Protein AF-A0A838IFN2-F1 (afdb_monomer_lite)

pLDDT: mean 77.56, std 14.52, range [38.12, 95.25]

Secondary structure (DSSP, 8-state):
-HHHHHHHHHHHHTT-SS----HHHHHHHHHHHHS-HHHHHHHHHHHHHHHHHHS-SSTTHHHHHHHHHHHHHHHHGGGS-SS-SHHHHHHHHHHHHHHHHHHHHHHHHH---HHHHHHHHHHHHHHHHHHHHHHHHHHHHHHHHHHHH-GGGGTTTSS--

Radius of gyration: 16.15 Å; chains: 1; bounding box: 43×29×52 Å

Structure (mmCIF, N/CA/C/O backbone):
data_AF-A0A838IFN2-F1
#
_entry.id   AF-A0A838IFN2-F1
#
loop_
_atom_site.group_PDB
_atom_site.id
_atom_site.type_symbol
_atom_site.label_atom_id
_atom_site.label_alt_id
_atom_site.label_comp_id
_atom_site.label_asym_id
_atom_site.label_entity_id
_atom_site.label_seq_id
_atom_site.pdbx_PDB_ins_code
_atom_site.Cartn_x
_atom_site.Cartn_y
_atom_site.Cartn_z
_atom_site.occupancy
_atom_site.B_iso_or_equiv
_atom_site.auth_seq_id
_atom_site.auth_comp_id
_atom_site.auth_asym_id
_atom_site.auth_atom_id
_atom_site.pdbx_PDB_model_num
ATOM 1 N N . MET A 1 1 ? -10.243 -9.936 -3.344 1.00 53.44 1 MET A N 1
ATOM 2 C CA . MET A 1 1 ? -10.190 -10.505 -4.709 1.00 53.44 1 MET A CA 1
ATOM 3 C C . MET A 1 1 ? -11.088 -9.774 -5.694 1.00 53.44 1 MET A C 1
ATOM 5 O O . MET A 1 1 ? -10.541 -9.253 -6.647 1.00 53.44 1 MET A O 1
ATOM 9 N N . ILE A 1 2 ? -12.405 -9.658 -5.471 1.00 60.41 2 ILE A N 1
ATOM 10 C CA . ILE A 1 2 ? -13.334 -9.035 -6.445 1.00 60.41 2 ILE A CA 1
ATOM 11 C C . ILE A 1 2 ? -12.911 -7.611 -6.853 1.00 60.41 2 ILE A C 1
ATOM 13 O O . ILE A 1 2 ? -12.935 -7.292 -8.032 1.00 60.41 2 ILE A O 1
ATOM 17 N N . LEU A 1 3 ? -12.447 -6.786 -5.907 1.00 58.28 3 LEU A N 1
ATOM 18 C CA . LEU A 1 3 ? -11.917 -5.444 -6.198 1.00 58.28 3 LEU A CA 1
ATOM 19 C C . LEU A 1 3 ? -10.680 -5.448 -7.109 1.00 58.28 3 LEU A C 1
ATOM 21 O O . LEU A 1 3 ? -10.601 -4.629 -8.012 1.00 58.28 3 LEU A O 1
ATOM 25 N N . LEU A 1 4 ? -9.740 -6.368 -6.871 1.00 58.94 4 LEU A N 1
ATOM 26 C CA . LEU A 1 4 ? -8.507 -6.478 -7.660 1.00 58.94 4 LEU A CA 1
ATOM 27 C C . LEU A 1 4 ? -8.831 -6.920 -9.091 1.00 58.94 4 LEU A C 1
ATOM 29 O O . LEU A 1 4 ? -8.327 -6.350 -10.046 1.00 58.94 4 LEU A O 1
ATOM 33 N N . VAL A 1 5 ? -9.740 -7.889 -9.231 1.00 59.41 5 VAL A N 1
ATOM 34 C CA . VAL A 1 5 ? -10.205 -8.375 -10.536 1.00 59.41 5 VAL A CA 1
ATOM 35 C C . VAL A 1 5 ? -10.986 -7.288 -11.280 1.00 59.41 5 VAL A C 1
ATOM 37 O O . VAL A 1 5 ? -10.776 -7.096 -12.472 1.00 59.41 5 VAL A O 1
ATOM 40 N N . ALA A 1 6 ? -11.855 -6.542 -10.590 1.00 60.03 6 ALA A N 1
ATOM 41 C CA . ALA A 1 6 ? -12.615 -5.447 -11.190 1.00 60.03 6 ALA A CA 1
ATOM 42 C C . ALA A 1 6 ? -11.706 -4.313 -11.688 1.00 60.03 6 ALA A C 1
ATOM 44 O O . ALA A 1 6 ? -11.954 -3.764 -12.757 1.00 60.03 6 ALA A O 1
ATOM 45 N N . GLU A 1 7 ? -10.643 -3.992 -10.949 1.00 59.06 7 GLU A N 1
ATOM 46 C CA . GLU A 1 7 ? -9.616 -3.050 -11.394 1.00 59.06 7 GLU A CA 1
ATOM 47 C C . GLU A 1 7 ? -8.891 -3.546 -12.646 1.00 59.06 7 GLU A C 1
ATOM 49 O O . GLU A 1 7 ? -8.804 -2.801 -13.616 1.00 59.06 7 GLU A O 1
ATOM 54 N N . SER A 1 8 ? -8.426 -4.799 -12.666 1.00 53.28 8 SER A N 1
ATOM 55 C CA . SER A 1 8 ? -7.747 -5.367 -13.838 1.00 53.28 8 SER A CA 1
ATOM 56 C C . SER A 1 8 ? -8.634 -5.347 -15.090 1.00 53.28 8 SER A C 1
ATOM 58 O O . SER A 1 8 ? -8.158 -5.036 -16.179 1.00 53.28 8 SER A O 1
ATOM 60 N N . VAL A 1 9 ? -9.936 -5.614 -14.937 1.00 57.12 9 VAL A N 1
ATOM 61 C CA . VAL A 1 9 ? -10.917 -5.555 -16.035 1.00 57.12 9 VAL A CA 1
ATOM 62 C C . VAL A 1 9 ? -11.167 -4.116 -16.497 1.00 57.12 9 VAL A C 1
ATOM 64 O O . VAL A 1 9 ? -11.209 -3.862 -17.698 1.00 57.12 9 VAL A O 1
ATOM 67 N N . LEU A 1 10 ? -11.299 -3.163 -15.569 1.00 57.16 10 LEU A N 1
ATOM 68 C CA . LEU A 1 10 ? -11.473 -1.744 -15.897 1.00 57.16 10 LEU A CA 1
ATOM 69 C C . LEU A 1 10 ? -10.253 -1.179 -16.630 1.00 57.16 10 LEU A C 1
ATOM 71 O O . LEU A 1 10 ? -10.407 -0.525 -17.656 1.00 57.16 10 LEU A O 1
ATOM 75 N N . LEU A 1 11 ? -9.045 -1.457 -16.142 1.00 57.72 11 LEU A N 1
ATOM 76 C CA . LEU A 1 11 ? -7.805 -0.980 -16.758 1.00 57.72 11 LEU A CA 1
ATOM 77 C C . LEU A 1 11 ? -7.594 -1.568 -18.157 1.00 57.72 11 LEU A C 1
ATOM 79 O O . LEU A 1 11 ? -7.228 -0.839 -19.080 1.00 57.72 11 LEU A O 1
ATOM 83 N N . SER A 1 12 ? -7.928 -2.851 -18.336 1.00 55.28 12 SER A N 1
ATOM 84 C CA . SER A 1 12 ? -7.930 -3.508 -19.646 1.00 55.28 12 SER A CA 1
ATOM 85 C C . SER A 1 12 ? -8.941 -2.875 -20.612 1.00 55.28 12 SER A C 1
ATOM 87 O O . SER A 1 12 ? -8.609 -2.639 -21.772 1.00 55.28 12 SER A O 1
ATOM 89 N N . ALA A 1 13 ? -10.141 -2.519 -20.142 1.00 58.41 13 ALA A N 1
ATOM 90 C CA . ALA A 1 13 ? -11.179 -1.904 -20.973 1.00 58.41 13 ALA A CA 1
ATOM 91 C C . ALA A 1 13 ? -10.835 -0.478 -21.448 1.00 58.41 13 ALA A C 1
ATOM 93 O O . ALA A 1 13 ? -11.301 -0.062 -22.507 1.00 58.41 13 ALA A O 1
ATOM 94 N N . PHE A 1 14 ? -10.017 0.265 -20.698 1.00 57.97 14 PHE A N 1
ATOM 95 C CA . PHE A 1 14 ? -9.573 1.612 -21.078 1.00 57.97 14 PHE A CA 1
ATOM 96 C C . PHE A 1 14 ? -8.246 1.631 -21.860 1.00 57.97 14 PHE A C 1
ATOM 98 O O . PHE A 1 14 ? -7.746 2.710 -22.171 1.00 57.97 14 PHE A O 1
ATOM 105 N N . GLY A 1 15 ? -7.675 0.466 -22.200 1.00 41.00 15 GLY A N 1
ATOM 106 C CA . GLY A 1 15 ? -6.391 0.376 -22.910 1.00 41.00 15 GLY A CA 1
ATOM 107 C C . GLY A 1 15 ? -5.209 0.887 -22.082 1.00 41.00 15 GLY A C 1
ATOM 108 O O . GLY A 1 15 ? -4.173 1.270 -22.623 1.00 41.00 15 GLY A O 1
ATOM 109 N N . VAL A 1 16 ? -5.374 0.933 -20.760 1.00 46.38 16 VAL A N 1
ATOM 110 C CA . VAL A 1 16 ? -4.390 1.472 -19.832 1.00 46.38 16 VAL A CA 1
ATOM 111 C C . VAL A 1 16 ? -3.635 0.301 -19.213 1.00 46.38 16 VAL A C 1
ATOM 113 O O . VAL A 1 16 ? -3.884 -0.099 -18.080 1.00 46.38 16 VAL A O 1
ATOM 116 N N . GLU A 1 17 ? -2.713 -0.277 -19.980 1.00 45.81 17 GLU A N 1
ATOM 117 C CA . GLU A 1 17 ? -1.954 -1.471 -19.571 1.00 45.81 17 GLU A CA 1
ATOM 118 C C . GLU A 1 17 ? -0.955 -1.200 -18.429 1.00 45.81 17 GLU A C 1
ATOM 120 O O . GLU A 1 17 ? -0.486 -2.133 -17.783 1.00 45.81 17 GLU A O 1
ATOM 125 N N . SER A 1 18 ? -0.637 0.070 -18.145 1.00 48.03 18 SER A N 1
ATOM 126 C CA . SER A 1 18 ? 0.443 0.453 -17.222 1.00 48.03 18 SER A CA 1
ATOM 127 C C . SER A 1 18 ? 0.014 1.215 -15.964 1.00 48.03 18 SER A C 1
ATOM 129 O O . SER A 1 18 ? 0.816 1.333 -15.035 1.00 48.03 18 SER A O 1
ATOM 131 N N . PHE A 1 19 ? -1.225 1.715 -15.875 1.00 51.56 19 PHE A N 1
ATOM 132 C CA . PHE A 1 19 ? -1.685 2.439 -14.683 1.00 51.56 19 PHE A CA 1
ATOM 133 C C . PHE A 1 19 ? -2.445 1.508 -13.746 1.00 51.56 19 PHE A C 1
ATOM 135 O O . PHE A 1 19 ? -3.667 1.541 -13.675 1.00 51.56 19 PHE A O 1
ATOM 142 N N . GLY A 1 20 ? -1.729 0.701 -12.970 1.00 58.06 20 GLY A N 1
ATOM 143 C CA . GLY A 1 20 ? -2.345 0.086 -11.797 1.00 58.06 20 GLY A CA 1
ATOM 144 C C . GLY A 1 20 ? -2.781 1.181 -10.819 1.00 58.06 20 GLY A C 1
ATOM 145 O O . GLY A 1 20 ? -1.958 2.013 -10.435 1.00 58.06 20 GLY A O 1
ATOM 146 N N . LEU A 1 21 ? -4.026 1.152 -10.331 1.00 60.31 21 LEU A N 1
ATOM 147 C CA . LEU A 1 21 ? -4.468 1.983 -9.196 1.00 60.31 21 LEU A CA 1
ATOM 148 C C . LEU A 1 21 ? -3.744 1.587 -7.892 1.00 60.31 21 LEU A C 1
ATOM 150 O O . LEU A 1 21 ? -3.999 2.168 -6.838 1.00 60.31 21 LEU A O 1
ATOM 154 N N . GLN A 1 22 ? -2.839 0.600 -7.960 1.00 76.25 22 GLN A N 1
ATOM 155 C CA . GLN A 1 22 ? -2.066 0.042 -6.854 1.00 76.25 22 GLN A CA 1
ATOM 156 C C . GLN A 1 22 ? -2.963 -0.302 -5.661 1.00 76.25 22 GLN A C 1
ATOM 158 O O . GLN A 1 22 ? -2.599 -0.125 -4.495 1.00 76.25 22 GLN A O 1
ATOM 163 N N . SER A 1 23 ? -4.148 -0.846 -5.935 1.00 77.12 23 SER A N 1
ATOM 164 C CA . SER A 1 23 ? -5.067 -1.287 -4.886 1.00 77.12 23 SER A CA 1
ATOM 165 C C . SER A 1 23 ? -4.445 -2.316 -3.946 1.00 77.12 23 SER A C 1
ATOM 167 O O . SER A 1 23 ? -4.816 -2.348 -2.777 1.00 77.12 23 SER A O 1
ATOM 169 N N . GLY A 1 24 ?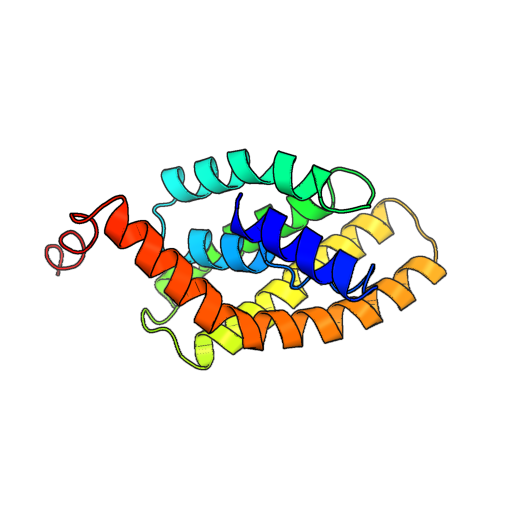 -3.461 -3.102 -4.399 1.00 84.50 24 GLY A N 1
ATOM 170 C CA . GLY A 1 24 ? -2.664 -3.980 -3.539 1.00 84.50 24 GLY A CA 1
ATOM 171 C C . GLY A 1 24 ? -1.968 -3.217 -2.404 1.00 84.50 24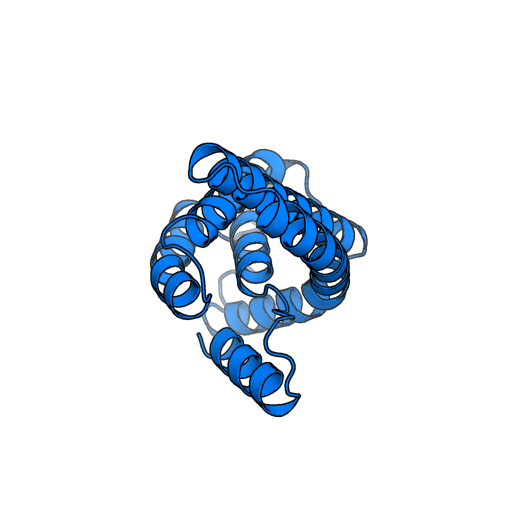 GLY A C 1
ATOM 172 O O . GLY A 1 24 ? -2.048 -3.624 -1.242 1.00 84.50 24 GLY A O 1
ATOM 173 N N . VAL A 1 25 ? -1.374 -2.058 -2.709 1.00 87.19 25 VAL A N 1
ATOM 174 C CA . VAL A 1 25 ? -0.784 -1.152 -1.709 1.00 87.19 25 VAL A CA 1
ATOM 175 C C . VAL A 1 25 ? -1.884 -0.576 -0.818 1.00 87.19 25 VAL A C 1
ATOM 177 O O . VAL A 1 25 ? -1.770 -0.628 0.404 1.00 87.19 25 VAL A O 1
ATOM 180 N N . GLY A 1 26 ? -2.996 -0.116 -1.399 1.00 87.44 26 GLY A N 1
ATOM 181 C CA . GLY A 1 26 ? -4.146 0.412 -0.651 1.00 87.44 26 GLY A CA 1
ATOM 182 C C . GLY A 1 26 ? -4.741 -0.582 0.357 1.00 87.44 26 GLY A C 1
ATOM 183 O O . GLY A 1 26 ? -4.960 -0.247 1.523 1.00 87.44 26 GLY A O 1
ATOM 184 N N . VAL A 1 27 ? -4.953 -1.832 -0.056 1.00 88.94 27 VAL A N 1
ATOM 185 C CA . VAL A 1 27 ? -5.420 -2.920 0.815 1.00 88.94 27 VAL A CA 1
ATOM 186 C C . VAL A 1 27 ? -4.391 -3.198 1.906 1.00 88.94 27 VAL A C 1
ATOM 188 O O . VAL A 1 27 ? -4.757 -3.301 3.074 1.00 88.94 27 VAL A O 1
ATOM 191 N N . THR A 1 28 ? -3.106 -3.247 1.562 1.00 91.69 28 THR A N 1
ATOM 192 C CA . THR A 1 28 ? -2.025 -3.440 2.538 1.00 91.69 28 THR A CA 1
ATOM 193 C C . THR A 1 28 ? -1.997 -2.324 3.584 1.00 91.69 28 THR A C 1
ATOM 195 O O . THR A 1 28 ? -1.888 -2.609 4.780 1.00 91.69 28 THR A O 1
ATOM 198 N N . ILE A 1 29 ? -2.193 -1.065 3.172 1.00 91.12 29 ILE A N 1
ATOM 199 C CA . ILE A 1 29 ? -2.290 0.073 4.093 1.00 91.12 29 ILE A CA 1
ATOM 200 C C . ILE A 1 29 ? -3.481 -0.101 5.040 1.00 91.12 29 ILE A C 1
ATOM 202 O O . ILE A 1 29 ? -3.350 0.070 6.256 1.00 91.12 29 ILE A O 1
ATOM 206 N N . TYR A 1 30 ? -4.644 -0.482 4.506 1.00 89.81 30 TYR A N 1
ATOM 207 C CA . TYR A 1 30 ? -5.831 -0.751 5.314 1.00 89.81 30 TYR A CA 1
ATOM 208 C C . TYR A 1 30 ? -5.581 -1.866 6.343 1.00 89.81 30 TYR A C 1
ATOM 210 O O . TYR A 1 30 ? -5.872 -1.682 7.530 1.00 89.81 30 TYR A O 1
ATOM 218 N N . LEU A 1 31 ? -4.994 -2.991 5.917 1.00 89.56 31 LEU A N 1
ATOM 219 C CA . LEU A 1 31 ? -4.664 -4.118 6.792 1.00 89.56 31 LEU A CA 1
ATOM 220 C C . LEU A 1 31 ? -3.694 -3.696 7.904 1.00 89.56 31 LEU A C 1
ATOM 222 O O . LEU A 1 31 ? -3.958 -3.983 9.072 1.00 89.56 31 LEU A O 1
ATOM 226 N N . GLY A 1 32 ? -2.626 -2.965 7.569 1.00 88.69 32 GLY A N 1
ATOM 227 C CA . GLY A 1 32 ? -1.628 -2.503 8.538 1.00 88.69 32 GLY A CA 1
ATOM 228 C C . GLY A 1 32 ? -2.206 -1.571 9.611 1.00 88.69 32 GLY A C 1
ATOM 229 O O . GLY A 1 32 ? -1.855 -1.677 10.790 1.00 88.69 32 GLY A O 1
ATOM 230 N N . LEU A 1 33 ? -3.144 -0.697 9.229 1.00 89.06 33 LEU A N 1
ATOM 231 C CA . LEU A 1 33 ? -3.738 0.295 10.130 1.00 89.06 33 LEU A CA 1
ATOM 232 C C . LEU A 1 33 ? -4.915 -0.235 10.957 1.00 89.06 33 LEU A C 1
ATOM 234 O O . LEU A 1 33 ? -5.090 0.162 12.116 1.00 89.06 33 LEU A O 1
ATOM 238 N N . ARG A 1 34 ? -5.765 -1.094 10.389 1.00 84.94 34 ARG A N 1
ATOM 239 C CA . ARG A 1 34 ? -7.061 -1.444 10.999 1.00 84.94 34 ARG A CA 1
ATOM 240 C C . ARG A 1 34 ? -7.118 -2.836 11.594 1.00 84.94 34 ARG A C 1
ATOM 242 O O . ARG A 1 34 ? -7.781 -2.999 12.616 1.00 84.94 34 ARG A O 1
ATOM 249 N N . ARG A 1 35 ? -6.416 -3.814 11.027 1.00 82.69 35 ARG A N 1
ATOM 250 C CA . ARG A 1 35 ? -6.502 -5.202 11.490 1.00 82.69 35 ARG A CA 1
ATOM 251 C C . ARG A 1 35 ? -5.536 -5.474 12.647 1.00 82.69 35 ARG A C 1
ATOM 253 O O . ARG A 1 35 ? -4.544 -4.773 12.883 1.00 82.69 35 ARG A O 1
ATOM 260 N N . GLU A 1 36 ? -5.861 -6.499 13.422 1.00 86.81 36 GLU A N 1
ATOM 261 C CA . GLU A 1 36 ? -4.913 -7.103 14.357 1.00 86.81 36 GLU A CA 1
ATOM 262 C C . GLU A 1 36 ? -3.715 -7.664 13.594 1.00 86.81 36 GLU A C 1
ATOM 264 O O . GLU A 1 36 ? -3.839 -7.998 12.418 1.00 86.81 36 GLU A O 1
ATOM 269 N N . PHE A 1 37 ? -2.552 -7.744 14.246 1.00 87.62 37 PHE A N 1
ATOM 270 C CA . PHE A 1 37 ? -1.312 -8.110 13.560 1.00 87.62 37 PHE A CA 1
ATOM 271 C C . PHE A 1 37 ? -1.431 -9.466 12.865 1.00 87.62 37 PHE A C 1
ATOM 273 O O . PHE A 1 37 ? -1.223 -9.543 11.662 1.00 87.62 37 PHE A O 1
ATOM 280 N N . VAL A 1 38 ? -1.829 -10.499 13.612 1.00 90.19 38 VAL A N 1
ATOM 281 C CA . VAL A 1 38 ? -1.916 -11.878 13.115 1.00 90.19 38 VAL A CA 1
ATOM 282 C C . VAL A 1 38 ? -2.922 -11.972 11.972 1.00 90.19 38 VAL A C 1
ATOM 284 O O . VAL A 1 38 ? -2.579 -12.402 10.877 1.00 90.19 38 VAL A O 1
ATOM 287 N N . THR A 1 39 ? -4.144 -11.481 12.186 1.00 87.88 39 THR A N 1
ATOM 288 C CA . THR A 1 39 ? -5.202 -11.491 11.169 1.00 87.88 39 THR A CA 1
ATOM 289 C C . THR A 1 39 ? -4.803 -10.701 9.922 1.00 87.88 39 THR A C 1
ATOM 291 O O . THR A 1 39 ? -5.026 -11.159 8.803 1.00 87.88 39 THR A O 1
ATOM 294 N N . GLY A 1 40 ? -4.194 -9.525 10.090 1.00 88.75 40 GLY A N 1
ATOM 295 C CA . GLY A 1 40 ? -3.716 -8.690 8.989 1.00 88.75 40 GLY A CA 1
ATOM 296 C C . GLY A 1 40 ? -2.580 -9.346 8.206 1.00 88.75 40 GLY A C 1
ATOM 297 O O . GLY A 1 40 ? -2.636 -9.365 6.981 1.00 88.75 40 GLY A O 1
ATOM 298 N N . ALA A 1 41 ? -1.606 -9.937 8.899 1.00 91.50 41 ALA A N 1
ATOM 299 C CA . ALA A 1 41 ? -0.473 -10.630 8.296 1.00 91.50 41 ALA A CA 1
ATOM 300 C C . ALA A 1 41 ? -0.913 -11.882 7.529 1.00 91.50 41 ALA A C 1
ATOM 302 O O .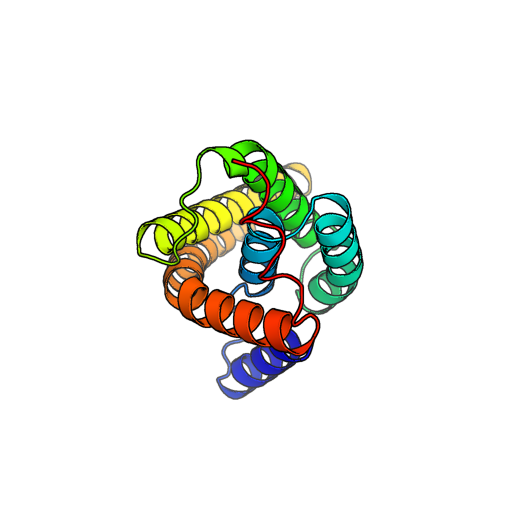 ALA A 1 41 ? -0.480 -12.078 6.401 1.00 91.50 41 ALA A O 1
ATOM 303 N N . LEU A 1 42 ? -1.824 -12.686 8.089 1.00 92.94 42 LEU A N 1
ATOM 304 C CA . LEU A 1 42 ? -2.397 -13.845 7.395 1.00 92.94 42 LEU A CA 1
ATOM 305 C C . LEU A 1 42 ? -3.210 -13.428 6.167 1.00 92.94 42 LEU A C 1
ATOM 307 O O . LEU A 1 42 ? -3.089 -14.040 5.109 1.00 92.94 42 LEU A O 1
ATOM 311 N N . THR A 1 43 ? -4.006 -12.359 6.285 1.00 91.00 43 THR A N 1
ATOM 312 C CA . THR A 1 43 ? -4.773 -11.829 5.147 1.00 91.00 43 THR A CA 1
ATOM 313 C C . THR A 1 43 ? -3.837 -11.323 4.052 1.00 91.00 43 THR A C 1
ATOM 315 O O . THR A 1 43 ? -4.071 -11.593 2.878 1.00 91.00 43 THR A O 1
ATOM 318 N N . LEU A 1 44 ? -2.762 -10.621 4.425 1.00 92.56 44 LEU A N 1
ATOM 319 C CA . LEU A 1 44 ? -1.743 -10.174 3.484 1.00 92.56 44 LEU A CA 1
ATOM 320 C C . LEU A 1 44 ? -1.054 -11.371 2.827 1.00 92.56 44 LEU A C 1
ATOM 322 O O . LEU A 1 44 ? -1.019 -11.429 1.608 1.00 92.56 44 LEU A O 1
ATOM 326 N N . ALA A 1 45 ? -0.590 -12.352 3.604 1.00 93.25 45 ALA A N 1
ATOM 327 C CA . ALA A 1 45 ? 0.068 -13.553 3.095 1.00 93.25 45 ALA A CA 1
ATOM 328 C C . ALA A 1 45 ? -0.810 -14.325 2.098 1.00 93.25 45 ALA A C 1
ATOM 330 O O . ALA A 1 45 ? -0.314 -14.767 1.069 1.00 93.25 45 ALA A O 1
ATOM 331 N N . ALA A 1 46 ? -2.117 -14.426 2.355 1.00 91.94 46 ALA A N 1
ATOM 332 C CA . ALA A 1 46 ? -3.067 -15.025 1.418 1.00 91.94 46 ALA A CA 1
ATOM 333 C C . ALA A 1 46 ? -3.275 -14.180 0.145 1.00 91.94 46 ALA A C 1
ATOM 335 O O . ALA A 1 46 ? -3.581 -14.722 -0.915 1.00 91.94 46 ALA A O 1
ATOM 336 N N . LEU A 1 47 ? -3.120 -12.855 0.234 1.00 88.88 47 LEU A N 1
ATOM 337 C CA . LEU A 1 47 ? -3.232 -11.940 -0.904 1.00 88.88 47 LEU A CA 1
ATOM 338 C C . LEU A 1 47 ? -1.964 -11.883 -1.761 1.00 88.88 47 LEU A C 1
ATOM 340 O O . LEU A 1 47 ? -2.092 -11.652 -2.960 1.00 88.88 47 LEU A O 1
ATOM 344 N N . LEU A 1 48 ? -0.772 -12.092 -1.189 1.00 90.19 48 LEU A N 1
ATOM 345 C CA . LEU A 1 48 ? 0.501 -11.944 -1.910 1.00 90.19 48 LEU A CA 1
ATOM 346 C C . LEU A 1 48 ? 0.559 -12.771 -3.209 1.00 90.19 48 LEU A C 1
ATOM 348 O O . LEU A 1 48 ? 0.819 -12.165 -4.245 1.00 90.19 48 LEU A O 1
ATOM 352 N N . PRO A 1 49 ? 0.230 -14.084 -3.238 1.00 87.94 49 PRO A N 1
ATOM 353 C CA . PRO A 1 49 ? 0.282 -14.866 -4.477 1.00 87.94 49 PRO A CA 1
ATOM 354 C C . PRO A 1 49 ? -0.663 -14.336 -5.559 1.00 87.94 49 PRO A C 1
ATOM 356 O O . PRO A 1 49 ? -0.330 -14.336 -6.738 1.00 87.94 49 PRO A O 1
ATOM 359 N N . VAL A 1 50 ? -1.845 -13.862 -5.153 1.00 85.44 50 VAL A N 1
ATOM 360 C CA . VAL A 1 50 ? -2.842 -13.302 -6.073 1.00 85.44 50 VAL A CA 1
ATOM 361 C C . VAL A 1 50 ? -2.334 -12.001 -6.674 1.00 85.44 50 VAL A C 1
ATOM 363 O O . VAL A 1 50 ? -2.458 -11.786 -7.874 1.00 85.44 50 VAL A O 1
ATOM 366 N N . VAL A 1 51 ? -1.774 -11.127 -5.841 1.00 84.44 51 VAL A N 1
ATOM 367 C CA . VAL A 1 51 ? -1.229 -9.850 -6.296 1.00 84.44 51 VAL A CA 1
ATOM 368 C C . VAL A 1 51 ? -0.032 -10.076 -7.216 1.00 84.44 51 VAL A C 1
ATOM 370 O O . VAL A 1 51 ? 0.037 -9.450 -8.267 1.00 84.44 51 VAL A O 1
ATOM 373 N N . GLU A 1 52 ? 0.862 -10.998 -6.865 1.00 84.31 52 GLU A N 1
ATOM 374 C CA . GLU A 1 52 ? 2.023 -11.335 -7.688 1.00 84.31 52 GLU A CA 1
ATOM 375 C C . GLU A 1 52 ? 1.613 -11.885 -9.058 1.00 84.31 52 GLU A C 1
ATOM 377 O O . GLU A 1 52 ? 2.256 -11.593 -10.056 1.00 84.31 52 GLU A O 1
ATOM 382 N N . TRP A 1 53 ? 0.510 -12.636 -9.124 1.00 81.31 53 TRP A N 1
ATOM 383 C CA . TRP A 1 53 ? -0.006 -13.151 -10.390 1.00 81.31 53 TRP A CA 1
ATOM 384 C C . TRP A 1 53 ? -0.646 -12.068 -11.271 1.00 81.31 53 TRP A C 1
ATOM 386 O O . TRP A 1 53 ? -0.603 -12.163 -12.496 1.00 81.31 53 TRP A O 1
ATOM 396 N N . LEU A 1 54 ? -1.235 -11.036 -10.660 1.00 76.62 54 LEU A N 1
ATOM 397 C CA . LEU A 1 54 ? -1.858 -9.918 -11.377 1.00 76.62 54 LEU A CA 1
ATOM 398 C C . LEU A 1 54 ? -0.842 -8.880 -11.868 1.00 76.62 54 LEU A C 1
ATOM 400 O O . LEU A 1 54 ? -1.139 -8.131 -12.797 1.00 76.62 54 LEU A O 1
ATOM 404 N N . VAL A 1 55 ? 0.333 -8.802 -11.243 1.00 74.75 55 VAL A N 1
ATOM 405 C CA . VAL A 1 55 ? 1.385 -7.860 -11.626 1.00 74.75 55 VAL A CA 1
ATOM 406 C C . VAL A 1 55 ? 2.313 -8.521 -12.640 1.00 74.75 55 VAL A C 1
ATOM 408 O O . VAL A 1 55 ? 3.018 -9.478 -12.338 1.00 74.75 55 VAL A O 1
ATOM 411 N N . SER A 1 56 ? 2.370 -7.972 -13.851 1.00 65.56 56 SER A N 1
ATOM 412 C CA . SER A 1 56 ? 3.361 -8.364 -14.852 1.00 65.56 56 SER A CA 1
ATOM 413 C C . SER A 1 56 ? 4.742 -7.821 -14.457 1.00 65.56 56 SER A C 1
ATOM 415 O O . SER A 1 56 ? 5.082 -6.676 -14.760 1.00 65.56 56 SER A O 1
ATOM 417 N N . GLY A 1 57 ? 5.534 -8.620 -13.744 1.00 69.81 57 GLY A N 1
ATOM 418 C CA . GLY A 1 57 ? 6.883 -8.264 -13.308 1.00 69.81 57 GLY A CA 1
ATOM 419 C C . GLY A 1 57 ? 7.677 -9.480 -12.830 1.00 69.81 57 GLY A C 1
ATOM 420 O O . GLY A 1 57 ? 7.133 -10.585 -12.763 1.00 69.81 57 GLY A O 1
ATOM 421 N N . PRO A 1 58 ? 8.974 -9.320 -12.515 1.00 73.00 58 PRO A N 1
ATOM 422 C CA . PRO A 1 58 ? 9.741 -10.420 -11.959 1.00 73.00 58 PRO A CA 1
ATOM 423 C C . PRO A 1 58 ? 9.192 -10.788 -10.571 1.00 73.00 58 PRO A C 1
ATOM 425 O O . PRO A 1 58 ? 8.925 -9.907 -9.750 1.00 73.00 58 PRO A O 1
ATOM 428 N N . MET A 1 59 ? 9.019 -12.089 -10.325 1.00 81.12 59 MET A N 1
ATOM 429 C CA . MET A 1 59 ? 8.366 -12.574 -9.108 1.00 81.12 59 MET A CA 1
ATOM 430 C C . MET A 1 59 ? 9.148 -12.210 -7.838 1.00 81.12 59 MET A C 1
ATOM 432 O O . MET A 1 59 ? 10.374 -12.293 -7.787 1.00 81.12 59 MET A O 1
ATOM 436 N N . GLY A 1 60 ? 8.410 -11.877 -6.785 1.00 82.81 60 GLY A N 1
ATOM 437 C CA . GLY A 1 60 ? 8.878 -11.613 -5.430 1.00 82.81 60 GLY A CA 1
ATOM 438 C C . GLY A 1 60 ? 9.057 -10.130 -5.109 1.00 82.81 60 GLY A C 1
ATOM 439 O O . GLY A 1 60 ? 8.889 -9.745 -3.952 1.00 82.81 60 GLY A O 1
ATOM 440 N N . PHE A 1 61 ? 9.349 -9.275 -6.094 1.00 84.19 61 PHE A N 1
ATOM 441 C CA . PHE A 1 61 ? 9.667 -7.863 -5.838 1.00 84.19 61 PHE A CA 1
ATOM 442 C C . PHE A 1 61 ? 8.455 -7.053 -5.382 1.00 84.19 61 PHE A C 1
ATOM 444 O O . PHE A 1 61 ? 8.554 -6.259 -4.441 1.00 84.19 61 PHE A O 1
ATOM 451 N N . TYR A 1 62 ? 7.302 -7.270 -6.018 1.00 85.38 62 TYR A N 1
ATOM 452 C CA . TYR A 1 62 ? 6.091 -6.528 -5.687 1.00 85.38 62 TYR A CA 1
ATOM 453 C C . TYR A 1 62 ? 5.577 -6.918 -4.298 1.00 85.38 62 TYR A C 1
ATOM 455 O O . TYR A 1 62 ? 5.331 -6.048 -3.453 1.00 85.38 62 TYR A O 1
ATOM 463 N N . SER A 1 63 ? 5.493 -8.227 -4.037 1.00 91.31 63 SER A N 1
ATOM 464 C CA . SER A 1 63 ? 5.149 -8.785 -2.729 1.00 91.31 63 SER A CA 1
ATOM 465 C C . SER A 1 63 ? 6.084 -8.316 -1.614 1.00 91.31 63 SER A C 1
ATOM 467 O O . SER A 1 63 ? 5.609 -7.934 -0.544 1.00 91.31 63 SER A O 1
ATOM 469 N N . LEU A 1 64 ? 7.398 -8.275 -1.856 1.00 91.88 64 LEU A N 1
ATOM 470 C CA . LEU A 1 64 ? 8.371 -7.791 -0.876 1.00 91.88 64 LEU A CA 1
ATOM 471 C C . LEU A 1 64 ? 8.109 -6.326 -0.499 1.00 91.88 64 LEU A C 1
ATOM 473 O O . LEU A 1 64 ? 8.086 -5.994 0.687 1.00 91.88 64 LEU A O 1
ATOM 477 N N . GLY A 1 65 ? 7.817 -5.469 -1.481 1.00 91.25 65 GLY A N 1
ATOM 478 C CA . GLY A 1 65 ? 7.412 -4.087 -1.222 1.00 91.25 65 GLY A CA 1
ATOM 479 C C . GLY A 1 65 ? 6.172 -3.994 -0.327 1.00 91.25 65 GLY A C 1
ATOM 480 O O . GLY A 1 65 ? 6.144 -3.194 0.610 1.00 91.25 65 GLY A O 1
ATOM 481 N N . LEU A 1 66 ? 5.146 -4.820 -0.573 1.00 92.94 66 LEU A N 1
ATOM 482 C CA . LEU A 1 66 ? 3.922 -4.822 0.240 1.00 92.94 66 LEU A CA 1
ATOM 483 C C . LEU A 1 66 ? 4.197 -5.253 1.682 1.00 92.94 66 LEU A C 1
ATOM 485 O O . LEU A 1 66 ? 3.692 -4.642 2.624 1.00 92.94 66 LEU A O 1
ATOM 489 N N . VAL A 1 67 ? 5.031 -6.277 1.863 1.00 95.12 67 VAL A N 1
ATOM 490 C CA . VAL A 1 67 ? 5.436 -6.748 3.191 1.00 95.12 67 VAL A CA 1
ATOM 491 C C . VAL A 1 67 ? 6.149 -5.635 3.961 1.00 95.12 67 VAL A C 1
ATOM 493 O O . VAL A 1 67 ? 5.800 -5.374 5.113 1.00 95.12 67 VAL A O 1
ATOM 496 N N . VAL A 1 68 ? 7.083 -4.920 3.324 1.00 95.25 68 VAL A N 1
ATOM 497 C CA . VAL A 1 68 ? 7.777 -3.785 3.954 1.00 95.25 68 VAL A CA 1
ATOM 498 C C . VAL A 1 68 ? 6.790 -2.691 4.365 1.00 95.25 68 VAL A C 1
ATOM 500 O O . VAL A 1 68 ? 6.819 -2.248 5.514 1.00 95.25 68 VAL A O 1
ATOM 503 N N . VAL A 1 69 ? 5.870 -2.297 3.478 1.00 94.50 69 VAL A N 1
ATOM 504 C CA . VAL A 1 69 ? 4.830 -1.301 3.796 1.00 94.50 69 VAL A CA 1
ATOM 505 C C . VAL A 1 69 ? 3.985 -1.735 4.994 1.00 94.50 69 VAL A C 1
ATOM 507 O O . VAL A 1 69 ? 3.735 -0.932 5.896 1.00 94.50 69 VAL A O 1
ATOM 510 N N . PHE A 1 70 ? 3.568 -3.002 5.041 1.00 95.00 70 PHE A N 1
ATOM 511 C CA . PHE A 1 70 ? 2.781 -3.536 6.150 1.00 95.00 70 PHE A CA 1
ATOM 512 C C . PHE A 1 70 ? 3.522 -3.426 7.487 1.00 95.00 70 PHE A C 1
ATOM 514 O O . PHE A 1 70 ? 2.950 -2.952 8.471 1.00 95.00 70 PHE A O 1
ATOM 521 N N . PHE A 1 71 ? 4.798 -3.818 7.525 1.00 95.00 71 PHE A N 1
ATOM 522 C CA . PHE A 1 71 ? 5.611 -3.732 8.738 1.00 95.00 71 PHE A CA 1
ATOM 523 C C . PHE A 1 71 ? 5.858 -2.288 9.180 1.00 95.00 71 PHE A C 1
ATOM 525 O O . PHE A 1 71 ? 5.703 -1.985 10.365 1.00 95.00 71 PHE A O 1
ATOM 532 N N . VAL A 1 72 ? 6.168 -1.384 8.247 1.00 94.19 72 VAL A N 1
ATOM 533 C CA . VAL A 1 72 ? 6.371 0.040 8.555 1.00 94.19 72 VAL A CA 1
ATOM 534 C C . VAL A 1 72 ? 5.099 0.654 9.134 1.00 94.19 72 VAL A C 1
ATOM 536 O O . VAL A 1 72 ? 5.136 1.291 10.187 1.00 94.19 72 VAL A O 1
ATOM 539 N N . LEU A 1 73 ? 3.944 0.402 8.519 1.00 92.88 73 LEU A N 1
ATOM 540 C CA . LEU A 1 73 ? 2.669 0.875 9.057 1.00 92.88 73 LEU A CA 1
ATOM 541 C C . LEU A 1 73 ? 2.340 0.265 10.409 1.00 92.88 73 LEU A C 1
ATOM 543 O O . LEU A 1 73 ? 1.753 0.942 11.253 1.00 92.88 73 LEU A O 1
ATOM 547 N N . ARG A 1 74 ? 2.722 -0.994 10.641 1.00 90.25 74 ARG A N 1
ATOM 548 C CA . ARG A 1 74 ? 2.504 -1.630 11.936 1.00 90.25 74 ARG A CA 1
ATOM 549 C C . ARG A 1 74 ? 3.315 -0.957 13.035 1.00 90.25 74 ARG A C 1
ATOM 551 O O . ARG A 1 74 ? 2.762 -0.719 14.107 1.00 90.25 74 ARG A O 1
ATOM 558 N N . ALA A 1 75 ? 4.572 -0.623 12.755 1.00 90.31 75 ALA A N 1
ATOM 559 C CA . ALA A 1 75 ? 5.432 0.107 13.679 1.00 90.31 75 ALA A CA 1
ATOM 560 C C . ALA A 1 75 ? 4.883 1.513 13.978 1.00 90.31 75 ALA A C 1
ATOM 562 O O . ALA A 1 75 ? 4.895 1.958 15.122 1.00 90.31 75 ALA A O 1
ATOM 563 N N . LEU A 1 76 ? 4.330 2.189 12.967 1.00 89.31 76 LEU A N 1
ATOM 564 C CA . LEU A 1 76 ? 3.815 3.556 13.095 1.00 89.31 76 LEU A CA 1
ATOM 565 C C . LEU A 1 76 ? 2.363 3.638 13.593 1.00 89.31 76 LEU A C 1
ATOM 567 O O . LEU A 1 76 ? 1.886 4.729 13.907 1.00 89.31 76 LEU A O 1
ATOM 571 N N . ARG A 1 77 ? 1.650 2.508 13.701 1.00 83.56 77 ARG A N 1
ATOM 572 C CA . ARG A 1 77 ? 0.204 2.451 13.988 1.00 83.56 77 ARG A CA 1
ATOM 573 C C . ARG A 1 77 ? -0.207 3.236 15.235 1.00 83.56 77 ARG A C 1
ATOM 575 O O . ARG A 1 77 ? -1.280 3.833 15.232 1.00 83.56 77 ARG A O 1
ATOM 582 N N . GLY A 1 78 ? 0.626 3.243 16.279 1.00 81.94 78 GLY A N 1
ATOM 583 C CA . GLY A 1 78 ? 0.345 3.941 17.540 1.00 81.94 78 GLY A CA 1
ATOM 584 C C . GLY A 1 78 ? 0.201 5.461 17.397 1.00 81.94 78 GLY A C 1
ATOM 585 O O . GLY A 1 78 ? -0.556 6.070 18.144 1.00 81.94 78 GLY A O 1
ATOM 586 N N . ASN A 1 79 ? 0.854 6.053 16.393 1.00 81.50 79 ASN A N 1
ATOM 587 C CA . ASN A 1 79 ? 0.898 7.503 16.183 1.00 81.50 79 ASN A CA 1
ATOM 588 C C . ASN A 1 79 ? -0.086 7.989 15.107 1.00 81.50 79 ASN A C 1
ATOM 590 O O . ASN A 1 79 ? -0.184 9.187 14.843 1.00 81.50 79 ASN A O 1
ATOM 594 N N . ILE A 1 80 ? -0.808 7.076 14.451 1.00 82.94 80 ILE A N 1
ATOM 595 C CA . ILE A 1 80 ? -1.635 7.399 13.286 1.00 82.94 80 ILE A CA 1
ATOM 596 C C . ILE A 1 80 ? -3.088 7.622 13.713 1.00 82.94 80 ILE A C 1
ATOM 598 O O . ILE A 1 80 ? -3.708 6.804 14.394 1.00 82.94 80 ILE A O 1
ATOM 602 N N . GLN A 1 81 ? -3.663 8.742 13.271 1.00 74.62 81 GLN A N 1
ATOM 603 C CA . GLN A 1 81 ? -5.037 9.115 13.596 1.00 74.62 81 GLN A CA 1
ATOM 604 C C . GLN A 1 81 ? -6.057 8.085 13.081 1.00 74.62 81 GLN A C 1
ATOM 606 O O . GLN A 1 81 ? -6.016 7.647 11.930 1.00 74.62 81 GLN A O 1
ATOM 611 N N . LYS A 1 82 ? -7.049 7.765 13.923 1.00 71.94 82 LYS A N 1
ATOM 612 C CA . LYS A 1 82 ? -8.106 6.778 13.635 1.00 71.94 82 LYS A CA 1
ATOM 613 C C . LYS A 1 82 ? -9.172 7.246 12.632 1.00 71.94 82 LYS A C 1
ATOM 615 O O . LYS A 1 82 ? -10.029 6.439 12.281 1.00 71.94 82 LYS A O 1
ATOM 620 N N . ARG A 1 83 ? -9.210 8.509 12.200 1.00 79.50 83 ARG A N 1
ATOM 621 C CA . ARG A 1 83 ? -10.267 9.030 11.304 1.00 79.50 83 ARG A CA 1
ATOM 622 C C . ARG A 1 83 ? -9.775 9.071 9.865 1.00 79.50 83 ARG A C 1
ATOM 624 O O . ARG A 1 83 ? -8.695 9.579 9.639 1.00 79.50 83 ARG A O 1
ATOM 631 N N . TRP A 1 84 ? -10.561 8.592 8.900 1.00 77.62 84 TRP A N 1
ATOM 632 C CA . TRP A 1 84 ? -10.217 8.722 7.480 1.00 77.62 84 TRP A CA 1
ATOM 633 C C . TRP A 1 84 ? -10.341 10.182 7.038 1.00 77.62 84 TRP A C 1
ATOM 635 O O . TRP A 1 84 ? -11.453 10.700 6.923 1.00 77.62 84 TRP A O 1
ATOM 645 N N . GLY A 1 85 ? -9.210 10.835 6.801 1.00 82.56 85 GLY A N 1
ATOM 646 C CA . GLY A 1 85 ? -9.137 12.210 6.333 1.00 82.56 85 GLY A CA 1
ATOM 647 C C . GLY A 1 85 ? -7.919 12.445 5.446 1.00 82.56 85 GLY A C 1
ATOM 648 O O . GLY A 1 85 ? -7.307 11.513 4.925 1.00 82.56 85 GLY A O 1
ATOM 649 N N . PHE A 1 86 ? -7.573 13.718 5.283 1.00 84.88 86 PHE A N 1
ATOM 650 C CA . PHE A 1 86 ? -6.486 14.151 4.408 1.00 84.88 86 PHE A CA 1
ATOM 651 C C . PHE A 1 86 ? -5.117 13.584 4.824 1.00 84.88 86 PHE A C 1
ATOM 653 O O . PHE A 1 86 ? -4.329 13.174 3.977 1.00 84.88 86 PHE A O 1
ATOM 660 N N . ALA A 1 87 ? -4.865 13.449 6.131 1.00 85.50 87 ALA A N 1
ATOM 661 C CA . ALA A 1 87 ? -3.632 12.853 6.647 1.00 85.50 87 ALA A CA 1
ATOM 662 C C . ALA A 1 87 ? -3.418 11.405 6.161 1.00 85.50 87 ALA A C 1
ATOM 664 O O . ALA A 1 87 ? -2.292 10.992 5.908 1.00 85.50 87 ALA A O 1
ATOM 665 N N . GLN A 1 88 ? -4.494 10.635 5.983 1.00 85.44 88 GLN A N 1
ATOM 666 C CA . GLN A 1 88 ? -4.445 9.251 5.515 1.00 85.44 88 GLN A CA 1
ATOM 667 C C . GLN A 1 88 ? -4.218 9.169 4.006 1.00 85.44 88 GLN A C 1
ATOM 669 O O . GLN A 1 88 ? -3.612 8.206 3.553 1.00 85.44 88 GLN A O 1
ATOM 674 N N . MET A 1 89 ? -4.657 10.175 3.243 1.00 88.00 89 MET A N 1
ATOM 675 C CA . MET A 1 89 ? -4.312 10.302 1.822 1.00 88.00 89 MET A CA 1
ATOM 676 C C . MET A 1 89 ? -2.813 10.540 1.660 1.00 88.00 89 MET A C 1
ATOM 678 O O . MET A 1 89 ? -2.163 9.847 0.882 1.00 88.00 89 MET A O 1
ATOM 682 N N . ILE A 1 90 ? -2.256 11.468 2.449 1.00 89.69 90 ILE A N 1
ATOM 683 C CA . ILE A 1 90 ? -0.813 11.739 2.466 1.00 89.69 90 ILE A CA 1
ATOM 684 C C . ILE A 1 90 ? -0.050 10.485 2.890 1.00 89.69 90 ILE A C 1
ATOM 686 O O . ILE A 1 90 ? 0.888 10.083 2.213 1.00 89.69 90 ILE A O 1
ATOM 690 N N . LEU A 1 91 ? -0.472 9.830 3.974 1.00 90.69 91 LEU A N 1
ATOM 691 C CA . LEU A 1 91 ? 0.151 8.591 4.430 1.00 90.69 91 LEU A CA 1
ATOM 692 C C . LEU A 1 91 ? 0.115 7.509 3.345 1.00 90.69 91 LEU A C 1
ATOM 694 O O . LEU A 1 91 ? 1.117 6.837 3.130 1.00 90.69 91 LEU A O 1
ATOM 698 N N . ALA A 1 92 ? -1.013 7.342 2.653 1.00 89.56 92 ALA A N 1
ATOM 699 C CA . ALA A 1 92 ? -1.135 6.362 1.583 1.00 89.56 92 ALA A CA 1
ATOM 700 C C . ALA A 1 92 ? -0.202 6.676 0.406 1.00 89.56 92 ALA A C 1
ATOM 702 O O . ALA A 1 92 ? 0.469 5.772 -0.086 1.00 89.56 92 ALA A O 1
ATOM 703 N N . ALA A 1 93 ? -0.090 7.949 0.017 1.00 89.44 93 ALA A N 1
ATOM 704 C CA . ALA A 1 93 ? 0.868 8.391 -0.993 1.00 89.44 93 ALA A CA 1
ATOM 705 C C . ALA A 1 93 ? 2.322 8.136 -0.555 1.00 89.44 93 ALA A C 1
ATOM 707 O O . ALA A 1 93 ? 3.117 7.621 -1.336 1.00 89.44 93 ALA A O 1
ATOM 708 N N . LEU A 1 94 ? 2.664 8.414 0.709 1.00 92.19 94 LEU A N 1
ATOM 709 C CA . LEU A 1 94 ? 3.993 8.132 1.266 1.00 92.19 94 LEU A CA 1
ATOM 710 C C . LEU A 1 94 ? 4.304 6.632 1.296 1.00 92.19 94 LEU A C 1
ATOM 712 O O . LEU A 1 94 ? 5.430 6.230 1.019 1.00 92.19 94 LEU A O 1
ATOM 716 N N . MET A 1 95 ? 3.321 5.791 1.614 1.00 93.19 95 MET A N 1
ATOM 717 C CA . MET A 1 95 ? 3.492 4.338 1.604 1.00 93.19 95 MET A CA 1
ATOM 718 C C . MET A 1 95 ? 3.610 3.774 0.188 1.00 93.19 95 MET A C 1
ATOM 720 O O . MET A 1 95 ? 4.383 2.844 -0.022 1.00 93.19 95 MET A O 1
ATOM 724 N N . ALA A 1 96 ? 2.904 4.345 -0.790 1.00 89.94 96 ALA A N 1
ATOM 725 C CA . ALA A 1 96 ? 3.105 4.022 -2.202 1.00 89.94 96 ALA A CA 1
ATOM 726 C C . ALA A 1 96 ? 4.513 4.421 -2.670 1.00 89.94 96 ALA A C 1
ATOM 728 O O . ALA A 1 96 ? 5.182 3.644 -3.348 1.00 89.94 96 ALA A O 1
ATOM 729 N N . PHE A 1 97 ? 5.009 5.581 -2.231 1.00 90.69 97 PHE A N 1
ATOM 730 C CA . PHE A 1 97 ? 6.379 6.010 -2.507 1.00 90.69 97 PHE A CA 1
ATOM 731 C C . PHE A 1 97 ? 7.415 5.078 -1.864 1.00 90.69 97 PHE A C 1
ATOM 733 O O . PHE A 1 97 ? 8.403 4.706 -2.494 1.00 90.69 97 PHE A O 1
ATOM 740 N N . LEU A 1 98 ? 7.173 4.646 -0.625 1.00 92.62 98 LEU A N 1
ATOM 741 C CA . LEU A 1 98 ? 8.010 3.659 0.054 1.00 92.62 98 LEU A CA 1
ATOM 742 C C . LEU A 1 98 ? 8.015 2.316 -0.692 1.00 92.62 98 LEU A C 1
ATOM 744 O O . LEU A 1 98 ? 9.086 1.767 -0.937 1.00 92.62 98 LEU A O 1
ATOM 748 N N . HIS A 1 99 ? 6.839 1.802 -1.071 1.00 91.62 99 HIS A N 1
ATOM 749 C CA . HIS A 1 99 ? 6.691 0.566 -1.853 1.00 91.62 99 HIS A CA 1
ATOM 750 C C . HIS A 1 99 ? 7.523 0.618 -3.134 1.00 91.62 99 HIS A C 1
ATOM 752 O O . HIS A 1 99 ? 8.348 -0.257 -3.397 1.00 91.62 99 HIS A O 1
ATOM 758 N N . ALA A 1 100 ? 7.357 1.704 -3.879 1.00 87.38 100 ALA A N 1
ATOM 759 C CA . ALA A 1 100 ? 8.103 2.000 -5.082 1.00 87.38 100 ALA A CA 1
ATOM 760 C C . ALA A 1 100 ? 9.619 2.035 -4.861 1.00 87.38 100 ALA A C 1
ATOM 762 O O . ALA A 1 100 ? 10.363 1.417 -5.619 1.00 87.38 100 ALA A O 1
ATOM 763 N N . GLY A 1 101 ? 10.078 2.729 -3.817 1.00 88.38 101 GLY A N 1
ATOM 764 C CA . GLY A 1 101 ? 11.494 2.804 -3.466 1.00 88.38 101 GLY A CA 1
ATOM 765 C C . GLY A 1 101 ? 12.087 1.427 -3.169 1.00 88.38 101 GLY A C 1
ATOM 766 O O . GLY A 1 101 ? 13.168 1.105 -3.656 1.00 88.38 101 GLY A O 1
ATOM 767 N N . VAL A 1 102 ? 11.350 0.579 -2.447 1.00 90.12 102 VAL A N 1
ATOM 768 C CA . VAL A 1 102 ? 11.756 -0.807 -2.179 1.00 90.12 102 VAL A CA 1
ATOM 769 C C . VAL A 1 102 ? 11.877 -1.605 -3.477 1.00 90.12 102 VAL A C 1
ATOM 771 O O . VAL A 1 102 ? 12.877 -2.296 -3.665 1.00 90.12 102 VAL A O 1
ATOM 774 N N . MET A 1 103 ? 10.915 -1.476 -4.397 1.00 86.00 103 MET A N 1
ATOM 775 C CA . MET A 1 103 ? 11.009 -2.139 -5.701 1.00 86.00 103 MET A CA 1
ATOM 776 C C . MET A 1 103 ? 12.209 -1.646 -6.512 1.00 86.00 103 MET A C 1
ATOM 778 O O . MET A 1 103 ? 12.921 -2.464 -7.082 1.00 86.00 103 MET A O 1
ATOM 782 N N . VAL A 1 104 ? 12.463 -0.333 -6.548 1.00 84.00 104 VAL A N 1
ATOM 783 C CA . VAL A 1 104 ? 13.622 0.242 -7.251 1.00 84.00 104 VAL A CA 1
ATOM 784 C C . VAL A 1 104 ? 14.924 -0.310 -6.682 1.00 84.00 104 VAL A C 1
ATOM 786 O O . VAL A 1 104 ? 15.764 -0.773 -7.445 1.00 84.00 104 VAL A O 1
ATOM 789 N N . ILE A 1 105 ? 15.087 -0.308 -5.356 1.00 85.94 105 ILE A N 1
ATOM 790 C CA . ILE A 1 105 ? 16.290 -0.836 -4.700 1.00 85.94 105 ILE A CA 1
ATOM 791 C C . ILE A 1 105 ? 16.463 -2.319 -5.029 1.00 85.94 105 ILE A C 1
ATOM 793 O O . ILE A 1 105 ? 17.547 -2.742 -5.420 1.00 85.94 105 ILE A O 1
ATOM 797 N N . ALA A 1 106 ? 15.399 -3.108 -4.907 1.00 84.69 106 ALA A N 1
ATOM 798 C CA . ALA A 1 106 ? 15.472 -4.539 -5.151 1.00 84.69 106 ALA A CA 1
ATOM 799 C C . ALA A 1 106 ? 15.773 -4.860 -6.628 1.00 84.69 106 ALA A C 1
ATOM 801 O O . ALA A 1 106 ? 16.577 -5.747 -6.910 1.00 84.69 106 ALA A O 1
ATOM 802 N N . LEU A 1 107 ? 15.208 -4.092 -7.566 1.00 81.56 107 LEU A N 1
ATOM 803 C CA . LEU A 1 107 ? 15.526 -4.192 -8.990 1.00 81.56 107 LEU A CA 1
ATOM 804 C C . LEU A 1 107 ? 16.966 -3.776 -9.287 1.00 81.56 107 LEU A C 1
ATOM 806 O O . LEU A 1 107 ? 17.619 -4.456 -10.067 1.00 81.56 107 LEU A O 1
ATOM 810 N N . LEU A 1 108 ? 17.482 -2.719 -8.652 1.00 82.75 108 LEU A N 1
ATOM 811 C CA . LEU A 1 108 ? 18.871 -2.283 -8.826 1.00 82.75 108 LEU A CA 1
ATOM 812 C C . LEU A 1 108 ? 19.874 -3.325 -8.335 1.00 82.75 108 LEU A C 1
ATOM 814 O O . LEU A 1 108 ? 20.903 -3.529 -8.973 1.00 82.75 108 LEU A O 1
ATOM 818 N N . LEU A 1 109 ? 19.565 -3.995 -7.223 1.00 84.44 109 LEU A N 1
ATOM 819 C CA . LEU A 1 109 ? 20.384 -5.086 -6.697 1.00 84.44 109 LEU A CA 1
ATOM 820 C C . LEU A 1 109 ? 20.344 -6.326 -7.598 1.00 84.44 109 LEU A C 1
ATOM 822 O O . LEU A 1 109 ? 21.332 -7.051 -7.674 1.00 84.44 109 LEU A O 1
ATOM 826 N N . ALA A 1 110 ? 19.218 -6.574 -8.272 1.00 81.75 110 ALA A N 1
ATOM 827 C CA . ALA A 1 110 ? 19.040 -7.741 -9.128 1.00 81.75 110 ALA A CA 1
ATOM 828 C C . ALA A 1 110 ? 19.545 -7.530 -10.565 1.00 81.75 110 ALA A C 1
ATOM 830 O O . ALA A 1 110 ? 20.085 -8.456 -11.158 1.00 81.75 110 ALA A O 1
ATOM 831 N N . ASN A 1 111 ? 19.354 -6.339 -11.138 1.00 70.69 111 ASN A N 1
ATOM 832 C CA . ASN A 1 111 ? 19.677 -6.015 -12.525 1.00 70.69 111 ASN A CA 1
ATOM 833 C C . ASN A 1 111 ? 20.038 -4.525 -12.668 1.00 70.69 111 ASN A C 1
ATOM 835 O O . ASN A 1 111 ? 19.180 -3.645 -12.597 1.00 70.69 111 ASN A O 1
ATOM 839 N N . ALA A 1 112 ? 21.306 -4.233 -12.956 1.00 60.41 112 ALA A N 1
ATOM 840 C CA . AL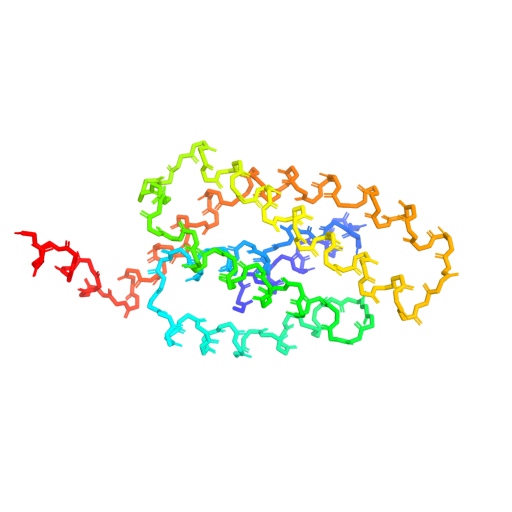A A 1 112 ? 21.807 -2.871 -13.145 1.00 60.41 112 ALA A CA 1
ATOM 841 C C . ALA A 1 112 ? 21.520 -2.335 -14.564 1.00 60.41 112 ALA A C 1
ATOM 843 O O . ALA A 1 112 ? 22.443 -2.099 -15.340 1.00 60.41 112 ALA A O 1
ATOM 844 N N . ASN A 1 113 ? 20.244 -2.168 -14.933 1.00 67.00 113 ASN A N 1
ATOM 845 C CA . ASN A 1 113 ? 19.867 -1.662 -16.258 1.00 67.00 113 ASN A CA 1
ATOM 846 C C . ASN A 1 113 ? 19.186 -0.283 -16.174 1.00 67.00 113 ASN A C 1
ATOM 848 O O . ASN A 1 113 ? 18.152 -0.120 -15.525 1.00 67.00 113 ASN A O 1
ATOM 852 N N . SER A 1 114 ? 19.761 0.723 -16.842 1.00 58.12 114 SER A N 1
ATOM 853 C CA . SER A 1 114 ? 19.395 2.144 -16.690 1.00 58.12 114 SER A CA 1
ATOM 854 C C . SER A 1 114 ? 18.016 2.505 -17.259 1.00 58.12 114 SER A C 1
ATOM 856 O O . SER A 1 114 ? 17.345 3.389 -16.726 1.00 58.12 114 SER A O 1
ATOM 858 N N . ALA A 1 115 ? 17.552 1.793 -18.291 1.00 64.44 115 ALA A N 1
ATOM 859 C CA . ALA A 1 115 ? 16.253 2.038 -18.926 1.00 64.44 115 ALA A CA 1
ATOM 860 C C . ALA A 1 115 ? 15.061 1.701 -18.010 1.00 64.44 115 ALA A C 1
ATOM 862 O O . ALA A 1 115 ? 14.053 2.406 -18.016 1.00 64.44 115 ALA A O 1
ATOM 863 N N . ILE A 1 116 ? 15.203 0.670 -17.171 1.00 66.25 116 ILE A N 1
ATOM 864 C CA . ILE A 1 116 ? 14.165 0.225 -16.225 1.00 66.25 116 ILE A CA 1
ATOM 865 C C . ILE A 1 116 ? 13.949 1.286 -15.137 1.00 66.25 116 ILE A C 1
ATOM 867 O O . ILE A 1 116 ? 12.833 1.511 -14.672 1.00 66.25 116 ILE A O 1
ATOM 871 N N . MET A 1 117 ? 15.011 1.994 -14.753 1.00 65.62 117 MET A N 1
ATOM 872 C CA . MET A 1 117 ? 14.974 2.957 -13.656 1.00 65.62 117 MET A CA 1
ATOM 873 C C . MET A 1 117 ? 14.131 4.197 -13.996 1.00 65.62 117 MET A C 1
ATOM 875 O O . MET A 1 117 ? 13.373 4.679 -13.154 1.00 65.62 117 MET A O 1
ATOM 879 N N . HIS A 1 118 ? 14.209 4.688 -15.238 1.00 68.25 118 HIS A N 1
ATOM 880 C CA . HIS A 1 118 ? 13.470 5.881 -15.660 1.00 68.25 118 HIS A CA 1
ATOM 881 C C . HIS A 1 118 ? 11.962 5.619 -15.798 1.00 68.25 118 HIS A C 1
ATOM 883 O O . HIS A 1 118 ? 11.152 6.418 -15.323 1.00 68.25 118 HIS A O 1
ATOM 889 N N . SER A 1 119 ? 11.573 4.467 -16.360 1.00 66.94 119 SER A N 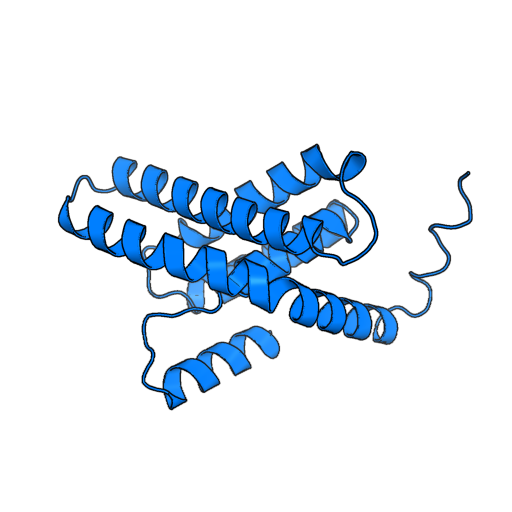1
ATOM 890 C CA . SER A 1 119 ? 10.161 4.073 -16.462 1.00 66.94 119 SER A CA 1
ATOM 891 C C . SER A 1 119 ? 9.532 3.827 -15.093 1.00 66.94 119 SER A C 1
ATOM 893 O O . SER A 1 119 ? 8.379 4.193 -14.867 1.00 66.94 119 SER A O 1
ATOM 895 N N . VAL A 1 120 ? 10.289 3.245 -14.155 1.00 69.12 120 VAL A N 1
ATOM 896 C CA . VAL A 1 120 ? 9.802 3.044 -12.788 1.00 69.12 120 VAL A CA 1
ATOM 897 C C . VAL A 1 120 ? 9.580 4.394 -12.110 1.00 69.12 120 VAL A C 1
ATOM 899 O O . VAL A 1 120 ? 8.489 4.629 -11.610 1.00 69.12 120 VAL A O 1
ATOM 902 N N . LEU A 1 121 ? 10.536 5.324 -12.165 1.00 70.62 121 LEU A N 1
ATOM 903 C CA . LEU A 1 121 ? 10.393 6.637 -11.521 1.00 70.62 121 LEU A CA 1
ATOM 904 C C . LEU A 1 121 ? 9.161 7.422 -11.999 1.00 70.62 121 LEU A C 1
ATOM 906 O O . LEU A 1 121 ? 8.455 8.001 -11.173 1.00 70.62 121 LEU A O 1
ATOM 910 N N . TRP A 1 122 ? 8.873 7.417 -13.303 1.00 70.56 122 TRP A N 1
ATOM 911 C CA . TRP A 1 122 ? 7.694 8.105 -13.841 1.00 70.56 122 TRP A CA 1
ATOM 912 C C . TRP A 1 122 ? 6.379 7.473 -13.362 1.00 70.56 122 TRP A C 1
ATOM 914 O O . TRP A 1 122 ? 5.472 8.171 -12.901 1.00 70.56 122 TRP A O 1
ATOM 924 N N . ASN A 1 123 ? 6.300 6.140 -13.383 1.00 72.69 123 ASN A N 1
ATOM 925 C CA . ASN A 1 123 ? 5.118 5.410 -12.925 1.00 72.69 123 ASN A CA 1
ATOM 926 C C . ASN A 1 123 ? 4.879 5.570 -11.418 1.00 72.69 123 ASN A C 1
ATOM 928 O O . ASN A 1 123 ? 3.735 5.631 -10.971 1.00 72.69 123 ASN A O 1
ATOM 932 N N . VAL A 1 124 ? 5.950 5.688 -10.631 1.00 76.06 124 VAL A N 1
ATOM 933 C CA . VAL A 1 124 ? 5.884 5.851 -9.175 1.00 76.06 124 VAL A CA 1
ATOM 934 C C . VAL A 1 124 ? 5.198 7.153 -8.784 1.00 76.06 124 VAL A C 1
ATOM 936 O O . VAL A 1 124 ? 4.331 7.137 -7.911 1.00 76.06 124 VAL A O 1
ATOM 939 N N . TRP A 1 125 ? 5.524 8.265 -9.444 1.00 75.69 125 TRP A N 1
ATOM 940 C CA . TRP A 1 125 ? 4.896 9.556 -9.156 1.00 75.69 125 TRP A CA 1
ATOM 941 C C . TRP A 1 125 ? 3.387 9.531 -9.390 1.00 75.69 125 TRP A C 1
ATOM 943 O O . TRP A 1 125 ? 2.615 9.908 -8.504 1.00 75.69 125 TRP A O 1
ATOM 953 N N . MET A 1 126 ? 2.965 9.028 -10.551 1.00 76.44 126 MET A N 1
ATOM 954 C CA . MET A 1 126 ? 1.544 8.920 -10.890 1.00 76.44 126 MET A CA 1
ATOM 955 C C . MET A 1 126 ? 0.815 7.971 -9.940 1.00 76.44 126 MET A C 1
ATOM 957 O O . MET A 1 126 ? -0.276 8.287 -9.463 1.00 76.44 126 MET A O 1
ATOM 961 N N . ALA A 1 127 ? 1.441 6.847 -9.594 1.00 75.12 127 ALA A N 1
ATOM 962 C CA . ALA A 1 127 ? 0.868 5.900 -8.656 1.00 75.12 127 ALA A CA 1
ATOM 963 C C . ALA A 1 127 ? 0.697 6.484 -7.247 1.00 75.12 127 ALA A C 1
ATOM 965 O O . ALA A 1 127 ? -0.341 6.270 -6.629 1.00 75.12 127 ALA A O 1
ATOM 966 N N . CYS A 1 128 ? 1.650 7.279 -6.751 1.00 82.62 128 CYS A N 1
ATOM 967 C CA . CYS A 1 128 ? 1.531 7.930 -5.443 1.00 82.62 128 CYS A CA 1
ATOM 968 C C . CYS A 1 128 ? 0.322 8.872 -5.382 1.00 82.62 128 CYS A C 1
ATOM 970 O O . CYS A 1 128 ? -0.432 8.854 -4.406 1.00 82.62 128 CYS A O 1
ATOM 972 N N . VAL A 1 129 ? 0.115 9.669 -6.436 1.00 83.38 129 VAL A N 1
ATOM 973 C CA . VAL A 1 129 ? -1.028 10.588 -6.537 1.00 83.38 129 VAL A CA 1
ATOM 974 C C . VAL A 1 129 ? -2.337 9.805 -6.601 1.00 83.38 129 VAL A C 1
ATOM 976 O O . VAL A 1 129 ? -3.264 10.088 -5.839 1.00 83.38 129 VAL A O 1
ATOM 979 N N . LEU A 1 130 ? -2.409 8.786 -7.461 1.00 81.31 130 LEU A N 1
ATOM 980 C CA . LEU A 1 130 ? -3.613 7.976 -7.631 1.00 81.31 130 LEU A CA 1
ATOM 981 C C . LEU A 1 130 ? -3.967 7.200 -6.362 1.00 81.31 130 LEU A C 1
ATOM 983 O O . LEU A 1 130 ? -5.123 7.237 -5.939 1.00 81.31 130 LEU A O 1
ATOM 987 N N . VAL A 1 131 ? -2.995 6.565 -5.705 1.00 83.62 131 VAL A N 1
ATOM 988 C CA . VAL A 1 131 ? -3.207 5.878 -4.423 1.00 83.62 131 VAL A CA 1
ATOM 989 C C . VAL A 1 131 ? -3.675 6.869 -3.370 1.00 83.62 131 VAL A C 1
ATOM 991 O O . VAL A 1 131 ? -4.676 6.613 -2.710 1.00 83.62 131 VAL A O 1
ATOM 994 N N . GLY A 1 132 ? -3.025 8.027 -3.238 1.00 82.81 132 GLY A N 1
ATOM 995 C CA . GLY A 1 132 ? -3.440 9.051 -2.279 1.00 82.81 132 GLY A CA 1
ATOM 996 C C . GLY A 1 132 ? -4.896 9.488 -2.472 1.00 82.81 132 GLY A C 1
ATOM 997 O O . GLY A 1 132 ? -5.658 9.549 -1.505 1.00 82.81 132 GLY A O 1
ATOM 998 N N . LEU A 1 133 ? -5.308 9.733 -3.720 1.00 85.38 133 LEU A N 1
ATOM 999 C CA . LEU A 1 133 ? -6.666 10.171 -4.061 1.00 85.38 133 LEU A CA 1
ATOM 1000 C C . LEU A 1 133 ? -7.717 9.069 -3.871 1.00 85.38 133 LEU A C 1
ATOM 1002 O O . LEU A 1 133 ? -8.811 9.325 -3.364 1.00 85.38 133 LEU A O 1
ATOM 1006 N N . THR A 1 134 ? -7.390 7.838 -4.255 1.00 83.62 134 THR A N 1
ATOM 1007 C CA . THR A 1 134 ? -8.337 6.711 -4.276 1.00 83.62 134 THR A CA 1
ATOM 1008 C C . THR A 1 134 ? -8.345 5.899 -2.983 1.00 83.62 134 THR A C 1
ATOM 1010 O O . THR A 1 134 ? -9.277 5.129 -2.736 1.00 83.62 134 THR A O 1
ATOM 1013 N N . PHE A 1 135 ? -7.375 6.112 -2.092 1.00 85.12 135 PHE A N 1
ATOM 1014 C CA . PHE A 1 135 ? -7.277 5.365 -0.844 1.00 85.12 135 PHE A CA 1
ATOM 1015 C C . PHE A 1 135 ? -8.466 5.605 0.084 1.00 85.12 135 PHE A C 1
ATOM 1017 O O . PHE A 1 135 ? -8.995 4.659 0.656 1.00 85.12 135 PHE A O 1
ATOM 1024 N N . VAL A 1 136 ? -8.928 6.848 0.239 1.00 85.69 136 VAL A N 1
ATOM 1025 C CA . VAL A 1 136 ? -10.061 7.154 1.130 1.00 85.69 136 VAL A CA 1
ATOM 1026 C C . VAL A 1 136 ? -11.356 6.439 0.713 1.00 85.69 136 VAL A C 1
ATOM 1028 O O . VAL A 1 136 ? -11.972 5.811 1.582 1.00 85.69 136 VAL A O 1
ATOM 1031 N N . PRO A 1 137 ? -11.812 6.497 -0.557 1.00 85.88 137 PRO A N 1
ATOM 1032 C CA . PRO A 1 137 ? -12.992 5.740 -0.964 1.00 85.88 137 PRO A CA 1
ATOM 1033 C C . PRO A 1 137 ? -12.776 4.226 -0.839 1.00 85.88 137 PRO A C 1
ATOM 1035 O O . PRO A 1 137 ? -13.668 3.541 -0.334 1.00 85.88 137 PRO A O 1
ATOM 1038 N N . LEU A 1 138 ? -11.589 3.716 -1.189 1.00 85.50 138 LEU A N 1
ATOM 1039 C CA . LEU A 1 138 ? -11.243 2.301 -1.024 1.00 85.50 138 LEU A CA 1
ATOM 1040 C C . LEU A 1 138 ? -11.324 1.860 0.445 1.00 85.50 138 LEU A C 1
ATOM 1042 O O . LEU A 1 138 ? -11.975 0.870 0.767 1.00 85.50 138 LEU A O 1
ATOM 1046 N N . ALA A 1 139 ? -10.726 2.621 1.358 1.00 84.50 139 ALA A N 1
ATOM 1047 C CA . ALA A 1 139 ? -10.718 2.336 2.786 1.00 84.50 139 ALA A CA 1
ATOM 1048 C C . ALA A 1 139 ? -12.133 2.335 3.379 1.00 84.50 139 ALA A C 1
ATOM 1050 O O . ALA A 1 139 ? -12.468 1.460 4.176 1.00 84.50 139 ALA A O 1
ATOM 1051 N N . ARG A 1 140 ? -12.995 3.270 2.954 1.00 86.12 140 ARG A N 1
ATOM 1052 C CA . ARG A 1 140 ? -14.414 3.282 3.351 1.00 86.12 140 ARG A CA 1
ATOM 1053 C C . ARG A 1 140 ? -15.174 2.076 2.815 1.00 86.12 140 ARG A C 1
ATOM 1055 O O . ARG A 1 140 ? -16.038 1.549 3.512 1.00 86.12 140 ARG A O 1
ATOM 1062 N N . PHE A 1 141 ? -14.880 1.650 1.591 1.00 86.25 141 PHE A N 1
ATOM 1063 C CA . PHE A 1 141 ? -15.490 0.462 1.008 1.00 86.25 141 PHE A CA 1
ATOM 1064 C C . PHE A 1 141 ? -15.082 -0.806 1.771 1.00 86.25 141 PHE A C 1
ATOM 1066 O O . PHE A 1 141 ? -15.947 -1.591 2.157 1.00 86.25 141 PHE A O 1
ATOM 1073 N N . LEU A 1 142 ? -13.789 -0.965 2.066 1.00 85.44 142 LEU A N 1
ATOM 1074 C CA . LEU A 1 142 ? -13.272 -2.083 2.860 1.00 85.44 142 LEU A CA 1
ATOM 1075 C C . LEU A 1 142 ? -13.856 -2.091 4.275 1.00 85.44 142 LEU A C 1
ATOM 1077 O O . LEU A 1 142 ? -14.278 -3.136 4.758 1.00 85.44 142 LEU A O 1
ATOM 1081 N N . GLU A 1 143 ? -13.972 -0.924 4.909 1.00 85.19 143 GLU A N 1
ATOM 1082 C CA . GLU A 1 143 ? -14.593 -0.808 6.228 1.00 85.19 143 GLU A CA 1
ATOM 1083 C C . GLU A 1 143 ? -16.076 -1.210 6.206 1.00 85.19 143 GLU A C 1
ATOM 1085 O O . GLU A 1 143 ? -16.552 -1.874 7.126 1.00 85.19 143 GLU A O 1
ATOM 1090 N N . ARG A 1 144 ? -16.820 -0.851 5.151 1.00 85.19 144 ARG A N 1
ATOM 1091 C CA . ARG A 1 144 ? -18.205 -1.317 4.970 1.00 85.19 144 ARG A CA 1
ATOM 1092 C C . ARG A 1 144 ? -18.270 -2.837 4.820 1.00 85.19 144 ARG A C 1
ATOM 1094 O O . ARG A 1 144 ? -19.110 -3.452 5.472 1.00 85.19 144 ARG A O 1
ATOM 1101 N N . GLY A 1 145 ? -17.385 -3.431 4.019 1.00 82.69 145 GLY A N 1
ATOM 1102 C CA . GLY A 1 145 ? -17.299 -4.886 3.859 1.00 82.69 145 GLY A CA 1
ATOM 1103 C C . GLY A 1 145 ? -16.978 -5.602 5.174 1.00 82.69 145 GLY A C 1
ATOM 1104 O O . GLY A 1 145 ? -17.643 -6.571 5.534 1.00 82.69 145 GLY A O 1
ATOM 1105 N N . ASP A 1 146 ? -16.034 -5.069 5.949 1.00 80.44 146 ASP A N 1
ATOM 1106 C CA . ASP A 1 146 ? -15.672 -5.614 7.260 1.00 80.44 146 ASP A CA 1
ATOM 1107 C C . ASP A 1 146 ? -16.842 -5.564 8.249 1.00 80.44 146 ASP A C 1
ATOM 1109 O O . ASP A 1 146 ? -17.066 -6.528 8.980 1.00 80.44 146 ASP A O 1
ATOM 1113 N N . ARG A 1 147 ? -17.633 -4.483 8.247 1.00 80.50 147 ARG A N 1
ATOM 1114 C CA . ARG A 1 147 ? -18.831 -4.373 9.098 1.00 80.50 147 ARG A CA 1
ATOM 1115 C C . ARG A 1 147 ? -19.912 -5.389 8.732 1.00 80.50 147 ARG A C 1
ATOM 1117 O O . ARG A 1 147 ? -20.614 -5.851 9.627 1.00 80.50 147 ARG A O 1
ATOM 1124 N N . MET A 1 148 ? -20.045 -5.734 7.451 1.00 82.50 148 MET A N 1
ATOM 1125 C CA . MET A 1 148 ? -20.986 -6.766 7.001 1.00 82.50 148 MET A CA 1
ATOM 1126 C C . MET A 1 148 ? -20.538 -8.165 7.434 1.00 82.50 148 MET A C 1
ATOM 1128 O O . MET A 1 148 ? -21.363 -8.962 7.870 1.00 82.50 148 MET A O 1
ATOM 1132 N N . LEU A 1 149 ? -19.236 -8.452 7.347 1.00 78.44 149 LEU A N 1
ATOM 1133 C CA . LEU A 1 149 ? -18.676 -9.757 7.705 1.00 78.44 149 LEU A CA 1
ATOM 1134 C C . LEU A 1 149 ? -18.548 -9.958 9.220 1.00 78.44 149 LEU A C 1
ATOM 1136 O O . LEU A 1 149 ? -18.699 -11.075 9.701 1.00 78.44 149 LEU A O 1
ATOM 1140 N N . ASN A 1 150 ? -18.281 -8.892 9.979 1.00 70.56 150 ASN A N 1
ATOM 1141 C CA . ASN A 1 150 ? -18.125 -8.940 11.432 1.00 70.56 150 ASN A CA 1
ATOM 1142 C C . ASN A 1 150 ? -18.825 -7.752 12.121 1.00 70.56 150 ASN A C 1
ATOM 1144 O O . ASN A 1 150 ? -18.167 -6.786 12.526 1.00 70.56 150 ASN A O 1
ATOM 1148 N N . PRO A 1 151 ? -20.146 -7.847 12.377 1.00 62.75 151 PRO A N 1
ATOM 1149 C CA . PRO A 1 151 ? -20.920 -6.789 13.037 1.00 62.75 151 PRO A CA 1
ATOM 1150 C C . PRO A 1 151 ? -20.430 -6.459 14.457 1.00 62.75 151 PRO A C 1
ATOM 1152 O O . PRO A 1 151 ? -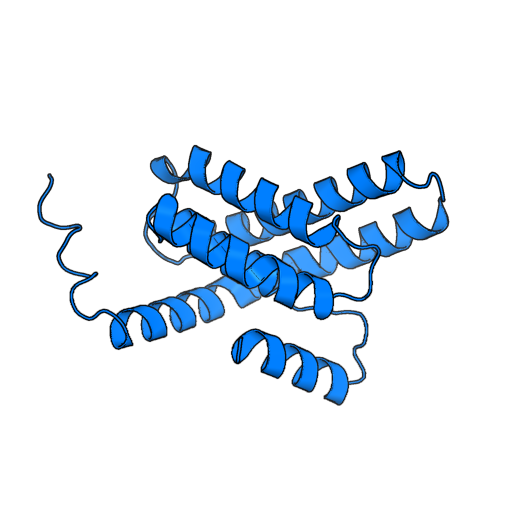20.650 -5.363 14.967 1.00 62.75 151 PRO A O 1
ATOM 1155 N N . ARG A 1 152 ? -19.747 -7.410 15.112 1.00 59.62 152 ARG A N 1
ATOM 1156 C CA . ARG A 1 152 ? -19.253 -7.286 16.494 1.00 59.62 152 ARG A CA 1
ATOM 1157 C C . ARG A 1 152 ? -17.910 -6.553 16.618 1.00 59.62 152 ARG A C 1
ATOM 1159 O O . ARG A 1 152 ? -17.583 -6.102 17.711 1.00 59.62 152 ARG A O 1
ATOM 1166 N N . SER A 1 153 ? -17.166 -6.357 15.524 1.00 54.91 153 SER A N 1
ATOM 1167 C CA . SER A 1 153 ? -15.837 -5.714 15.545 1.00 54.91 153 SER A CA 1
ATOM 1168 C C . SER A 1 153 ? -15.865 -4.226 15.932 1.00 54.91 153 SER A C 1
ATOM 1170 O O . SER A 1 153 ? -14.818 -3.655 16.227 1.00 54.91 153 SER A O 1
ATOM 1172 N N . GLY A 1 154 ? -17.037 -3.580 15.928 1.00 48.12 154 GLY A N 1
ATOM 1173 C CA . GLY A 1 154 ? -17.189 -2.189 16.368 1.00 48.12 154 GLY A CA 1
ATOM 1174 C C . GLY A 1 154 ? -17.249 -2.006 17.890 1.00 48.12 154 GLY A C 1
ATOM 1175 O O . GLY A 1 154 ? -17.118 -0.879 18.357 1.00 48.12 154 GLY A O 1
ATOM 1176 N N . ARG A 1 155 ? -17.446 -3.085 18.664 1.00 45.97 155 ARG A N 1
ATOM 1177 C CA . ARG A 1 155 ? -17.669 -3.019 20.121 1.00 45.97 155 ARG A CA 1
ATOM 1178 C C . ARG A 1 155 ? -16.388 -3.119 20.955 1.00 45.97 155 ARG A C 1
ATOM 1180 O O . ARG A 1 155 ? -16.313 -2.508 22.010 1.00 45.97 155 ARG A O 1
ATOM 1187 N N . THR A 1 156 ? -15.353 -3.795 20.464 1.00 45.69 156 THR A N 1
ATOM 1188 C CA . THR A 1 156 ? -14.133 -4.098 21.239 1.00 45.69 156 THR A CA 1
ATOM 1189 C C . THR A 1 156 ? -13.161 -2.929 21.429 1.00 45.69 156 THR A C 1
ATOM 1191 O O . THR A 1 156 ? -12.158 -3.086 22.112 1.00 45.69 156 THR A O 1
ATOM 1194 N N . VAL A 1 157 ? -13.421 -1.748 20.853 1.00 49.41 157 VAL A N 1
ATOM 1195 C CA . VAL A 1 157 ? -12.531 -0.570 20.993 1.00 49.41 157 VAL A CA 1
ATOM 1196 C C . VAL A 1 157 ? -13.034 0.427 22.052 1.00 49.41 157 VAL A C 1
ATOM 1198 O O . VAL A 1 157 ? -12.342 1.402 22.329 1.00 49.41 157 VAL A O 1
ATOM 1201 N N . LEU A 1 158 ? -14.210 0.200 22.654 1.00 47.44 158 LEU A N 1
ATOM 1202 C CA . LEU A 1 158 ? -14.764 1.054 23.720 1.00 47.44 158 LEU A CA 1
ATOM 1203 C C . LEU A 1 158 ? -14.610 0.472 25.134 1.00 47.44 158 LEU A C 1
ATOM 1205 O O . LEU A 1 158 ? -14.999 1.129 26.089 1.00 47.44 158 LEU A O 1
ATOM 1209 N N . GLU A 1 159 ? -14.028 -0.719 25.284 1.00 38.12 159 GLU A N 1
ATOM 1210 C CA . GLU A 1 159 ? -13.883 -1.396 26.584 1.00 38.12 159 GLU A CA 1
ATOM 1211 C C . GLU A 1 159 ? -12.416 -1.645 26.963 1.00 38.12 159 GLU A C 1
ATOM 1213 O O . GLU A 1 159 ? -12.099 -2.676 27.529 1.00 38.12 159 GLU A O 1
ATOM 1218 N N . VAL A 1 160 ? -11.497 -0.725 26.654 1.00 46.97 160 VAL A N 1
ATOM 1219 C CA . VAL A 1 160 ? -10.255 -0.569 27.437 1.00 46.97 160 VAL A CA 1
ATOM 1220 C C . VAL A 1 160 ? -9.819 0.897 27.343 1.00 46.97 160 VAL A C 1
ATOM 1222 O O . VAL A 1 160 ? -9.025 1.274 26.478 1.00 46.97 160 VAL A O 1
ATOM 1225 N N . SER A 1 161 ? -10.387 1.740 28.198 1.00 38.84 161 SER A N 1
ATOM 1226 C CA . SER A 1 161 ? -9.828 3.046 28.564 1.00 38.84 161 SER A CA 1
ATOM 1227 C C . SER A 1 161 ? -10.133 3.311 30.022 1.00 38.84 161 SER A C 1
ATOM 1229 O O . SER A 1 161 ? -11.337 3.201 30.349 1.00 38.84 161 SER A O 1
#

Sequence (161 aa):
MILLVAESVLLSAFGVESFGLQSGVGVTIYLGLRREFVTGALTLAALLPVVEWLVSGPMGFYSLGLVVVFFVLRALRGNIQKRWGFAQMILAALMAFLHAGVMVIALLLANANSAIMHSVLWNVWMACVLVGLTFVPLARFLERGDRMLNPRSGRTVLEVS

Foldseek 3Di:
DVVLVVQLVVCVVVVNPQQDLPVLLLLLLLLLQPPDPVVSVVVLVVCLVVVQVSDPDDPPLLSVLSVVLSVVSNVCNVVDDPDLDLVVLLVSLVSLLSSLVSSLVVCCVVDVDPVVNVVSVVSSNVSSNSRSVCSSVSSVVVVVVCCVVCVPSVPVVVPDD